Protein AF-A0A7V6I4G8-F1 (afdb_monomer)

Nearest PDB structures (foldseek):
  1b0n-assembly1_A  TM=5.705E-01  e=2.251E-01  Bacillus subtilis
  3zkc-assembly1_B  TM=7.680E-01  e=8.470E-01  Bacillus subtilis subsp. subtilis str. 168
  4yar-assembly1_A  TM=6.584E-01  e=2.531E+00  Streptomyces viridochromogenes
  3rzz-assembly1_A-2  TM=6.186E-01  e=3.788E+00  Streptomyces viridochromogenes
  3gbf-assembly1_A-2  TM=6.101E-01  e=6.363E+00  Streptomyces viridochromogenes

Foldseek 3Di:
DPDQPALLSVVVVVCVVVVHDQVRLCVLLVNDDDNQNVCNVPVVDDRDLSSVVSVCVSCVVDDQCCSHPVVPDDPVVSVVVVVVSVVVVVVVVVVVVVD

Mean predicted aligned error: 10.17 Å

Sequence (99 aa):
MNHFPGISDRVKYLMRERNLNTSQLNVRLGYVQDNKQAFLKDETLSPSTEFLGRLFKAFPEVDPSWLLFGGKREVSEVEELLKIIVAQQKTIDRLVKKI

Structure (mmCIF, N/CA/C/O backbone):
data_AF-A0A7V6I4G8-F1
#
_entry.id   AF-A0A7V6I4G8-F1
#
loop_
_atom_site.group_PDB
_atom_site.id
_atom_site.type_symbol
_atom_site.label_atom_id
_atom_site.label_alt_id
_atom_site.label_comp_id
_atom_site.label_asym_id
_atom_site.label_entity_id
_atom_site.label_seq_id
_atom_site.pdbx_PDB_ins_code
_atom_site.Cartn_x
_atom_site.Cartn_y
_atom_site.Cartn_z
_atom_site.occupancy
_atom_site.B_iso_or_equiv
_atom_site.auth_seq_id
_atom_site.auth_comp_id
_atom_site.auth_asym_id
_atom_site.auth_atom_id
_atom_site.pdbx_PDB_model_num
ATOM 1 N N . MET A 1 1 ? 11.545 -1.727 -19.496 1.00 48.16 1 MET A N 1
ATOM 2 C CA . MET A 1 1 ? 10.888 -2.201 -18.257 1.00 48.16 1 MET A CA 1
ATOM 3 C C . MET A 1 1 ? 10.685 -1.004 -17.352 1.00 48.16 1 MET A C 1
ATOM 5 O O . MET A 1 1 ? 11.664 -0.325 -17.071 1.00 48.16 1 MET A O 1
ATOM 9 N N . ASN A 1 2 ? 9.451 -0.718 -16.934 1.00 52.25 2 ASN A N 1
ATOM 10 C CA . ASN A 1 2 ? 9.201 0.325 -15.938 1.00 52.25 2 ASN A CA 1
ATOM 11 C C . ASN A 1 2 ? 9.852 -0.110 -14.620 1.00 52.25 2 ASN A C 1
ATOM 13 O O . ASN A 1 2 ? 9.498 -1.148 -14.063 1.00 52.25 2 ASN A O 1
ATOM 17 N N . HIS A 1 3 ? 10.869 0.627 -14.182 1.00 59.22 3 HIS A N 1
ATOM 18 C CA . HIS A 1 3 ? 11.578 0.348 -12.942 1.00 59.22 3 HIS A CA 1
ATOM 19 C C . HIS A 1 3 ? 10.772 0.943 -11.7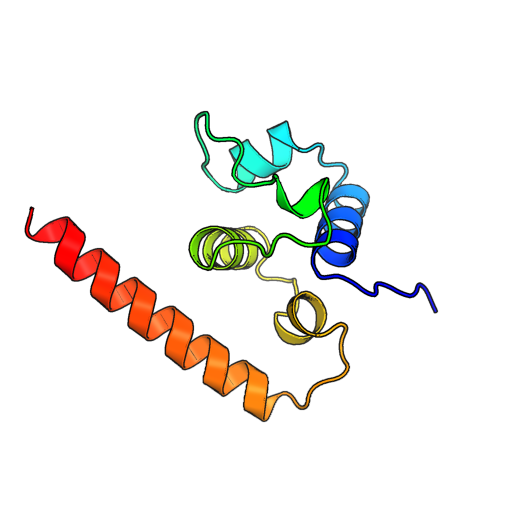87 1.00 59.22 3 HIS A C 1
ATOM 21 O O . HIS A 1 3 ? 10.582 2.155 -11.736 1.00 59.22 3 HIS A O 1
ATOM 27 N N . PHE A 1 4 ? 10.280 0.094 -10.886 1.00 70.50 4 PHE A N 1
ATOM 28 C CA . PHE A 1 4 ? 9.606 0.521 -9.660 1.00 70.50 4 PHE A CA 1
ATOM 29 C C . PHE A 1 4 ? 10.513 0.190 -8.472 1.00 70.50 4 PHE A C 1
ATOM 31 O O . PHE A 1 4 ? 10.424 -0.929 -7.954 1.00 70.50 4 PHE A O 1
ATOM 38 N N . PRO A 1 5 ? 11.434 1.091 -8.090 1.00 72.19 5 PRO A N 1
ATOM 39 C CA . PRO A 1 5 ? 12.429 0.805 -7.063 1.00 72.19 5 PRO A CA 1
ATOM 40 C C . PRO A 1 5 ? 11.767 0.583 -5.697 1.00 72.19 5 PRO A C 1
ATOM 42 O O . PRO A 1 5 ? 12.066 -0.407 -5.025 1.00 72.19 5 PRO A O 1
ATOM 45 N N . GLY A 1 6 ? 10.793 1.420 -5.325 1.00 85.12 6 GLY A N 1
ATOM 46 C CA . GLY A 1 6 ? 10.121 1.364 -4.030 1.00 85.12 6 GLY A CA 1
ATOM 47 C C . GLY A 1 6 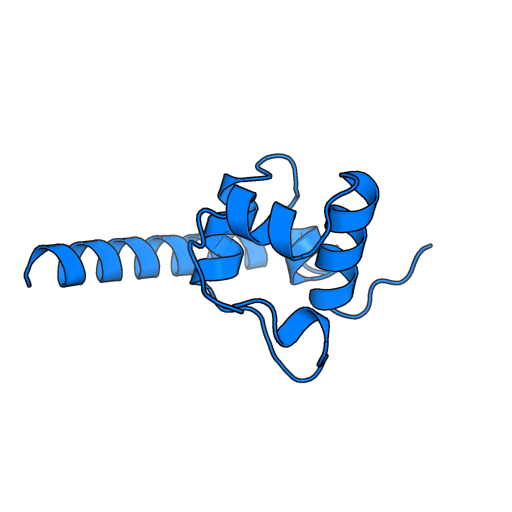? 8.741 0.708 -4.048 1.00 85.12 6 GLY A C 1
ATOM 48 O O . GLY A 1 6 ? 8.048 0.645 -5.066 1.00 85.12 6 GLY A O 1
ATOM 49 N N . ILE A 1 7 ? 8.295 0.251 -2.875 1.00 88.75 7 ILE A N 1
ATOM 50 C CA . ILE A 1 7 ? 6.898 -0.164 -2.673 1.00 88.75 7 ILE A CA 1
ATOM 51 C C . ILE A 1 7 ? 5.932 1.008 -2.885 1.00 88.75 7 ILE A C 1
ATOM 53 O O . ILE A 1 7 ? 4.841 0.819 -3.417 1.00 88.75 7 ILE A O 1
ATOM 57 N N . SER A 1 8 ? 6.359 2.227 -2.550 1.00 90.94 8 SER A N 1
ATOM 58 C CA . SER A 1 8 ? 5.646 3.472 -2.836 1.00 90.94 8 SER A CA 1
ATOM 59 C C . SER A 1 8 ? 5.349 3.625 -4.332 1.00 90.94 8 SER A C 1
ATOM 61 O O . SER A 1 8 ? 4.213 3.919 -4.696 1.00 90.94 8 SER A O 1
ATOM 63 N N . ASP A 1 9 ? 6.317 3.348 -5.208 1.00 89.81 9 ASP A N 1
ATOM 64 C CA . ASP A 1 9 ? 6.144 3.429 -6.664 1.00 89.81 9 ASP A CA 1
ATOM 65 C C . ASP A 1 9 ? 5.169 2.391 -7.197 1.00 89.81 9 ASP A C 1
ATOM 67 O O . ASP A 1 9 ? 4.359 2.687 -8.077 1.00 89.81 9 ASP A O 1
ATOM 71 N N . ARG A 1 10 ? 5.211 1.179 -6.641 1.00 91.25 10 ARG A N 1
ATOM 72 C CA . ARG A 1 10 ? 4.304 0.091 -7.025 1.00 91.25 10 ARG A CA 1
ATOM 73 C C . ARG A 1 10 ? 2.876 0.369 -6.567 1.00 91.25 10 ARG A C 1
ATOM 75 O O . ARG A 1 10 ? 1.939 0.149 -7.332 1.00 91.25 10 ARG A O 1
ATOM 82 N N . VAL A 1 11 ? 2.696 0.958 -5.384 1.00 92.38 11 VAL A N 1
ATOM 83 C CA . VAL A 1 11 ? 1.381 1.439 -4.936 1.00 92.38 11 VAL A CA 1
ATOM 84 C C . VAL A 1 11 ? 0.903 2.611 -5.801 1.00 92.38 11 VAL A C 1
ATOM 86 O O . VAL A 1 11 ? -0.240 2.598 -6.249 1.00 92.38 11 VAL A O 1
ATOM 89 N N . LYS A 1 12 ? 1.760 3.588 -6.131 1.00 91.94 12 LYS A N 1
ATOM 90 C CA . LYS A 1 12 ? 1.419 4.686 -7.061 1.00 91.94 12 LYS A CA 1
ATOM 91 C C . LYS A 1 12 ? 1.055 4.173 -8.455 1.00 91.94 12 LYS A C 1
ATOM 93 O O . LYS A 1 12 ? 0.175 4.727 -9.110 1.00 91.94 12 LYS A O 1
ATOM 98 N N . TYR A 1 13 ? 1.733 3.134 -8.937 1.00 91.94 13 TYR A N 1
ATOM 99 C CA . TYR A 1 13 ? 1.383 2.465 -10.186 1.00 91.94 13 TYR A CA 1
ATOM 100 C C . TYR A 1 13 ? -0.015 1.853 -10.102 1.00 91.94 13 TYR A C 1
ATOM 102 O O . TYR A 1 13 ? -0.860 2.185 -10.925 1.00 91.94 13 TYR A O 1
ATOM 110 N N . LEU A 1 14 ? -0.293 1.066 -9.060 1.00 92.06 14 LEU A N 1
ATOM 111 C CA . LEU A 1 14 ? -1.616 0.486 -8.829 1.00 92.06 14 LEU A CA 1
ATOM 112 C C . LEU A 1 14 ? -2.714 1.560 -8.762 1.00 92.06 14 LEU A C 1
ATOM 114 O O . LEU A 1 14 ? -3.788 1.387 -9.333 1.00 92.06 14 LEU A O 1
ATOM 118 N N . MET A 1 15 ? -2.441 2.687 -8.101 1.00 93.25 15 MET A N 1
ATOM 119 C CA . MET A 1 15 ? -3.361 3.824 -8.046 1.00 93.25 15 MET A CA 1
ATOM 120 C C . MET A 1 15 ? -3.661 4.387 -9.438 1.00 93.25 15 MET A C 1
ATOM 122 O O . MET A 1 15 ? -4.826 4.609 -9.755 1.00 93.25 15 MET A O 1
ATOM 126 N N . ARG A 1 16 ? -2.639 4.571 -10.285 1.00 93.56 16 ARG A N 1
ATOM 127 C CA . ARG A 1 16 ? -2.810 5.050 -11.667 1.00 93.56 16 ARG A CA 1
ATOM 128 C C . ARG A 1 16 ? -3.610 4.069 -12.521 1.00 93.56 16 ARG A C 1
ATOM 130 O O . ARG A 1 16 ? -4.577 4.485 -13.146 1.00 93.56 16 ARG A O 1
ATOM 137 N N . GLU A 1 17 ? -3.278 2.781 -12.468 1.00 93.25 17 GLU A N 1
ATOM 138 C CA . GLU A 1 17 ? -3.988 1.723 -13.206 1.00 93.25 17 GLU A CA 1
ATOM 139 C C . GLU A 1 17 ? -5.476 1.639 -12.839 1.00 93.25 17 GLU A C 1
ATOM 141 O O . GLU A 1 17 ? -6.310 1.224 -13.639 1.00 93.25 17 GLU A O 1
ATOM 146 N N . ARG A 1 18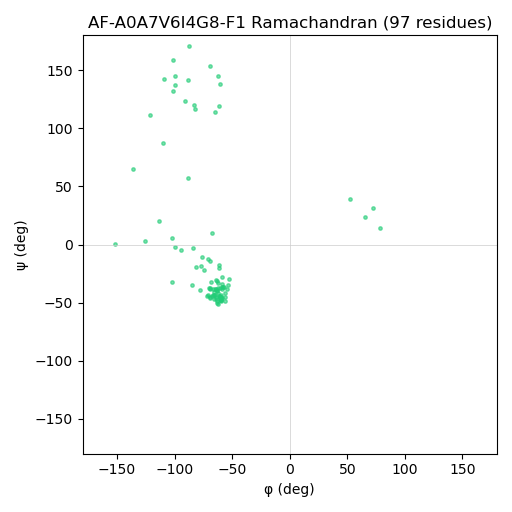 ? -5.825 2.031 -11.610 1.00 91.69 18 ARG A N 1
ATOM 147 C CA . ARG A 1 18 ? -7.204 2.021 -11.101 1.00 91.69 18 ARG A CA 1
ATOM 148 C C . ARG A 1 18 ? -7.865 3.389 -11.086 1.00 91.69 18 ARG A C 1
ATOM 150 O O . ARG A 1 18 ? -8.987 3.500 -10.597 1.00 91.69 18 ARG A O 1
ATOM 157 N N . ASN A 1 19 ? -7.192 4.403 -11.624 1.00 94.12 19 ASN A N 1
ATOM 158 C CA . ASN A 1 19 ? -7.661 5.782 -11.654 1.00 94.12 19 ASN A CA 1
ATOM 159 C C . ASN A 1 19 ? -8.071 6.301 -10.257 1.00 94.12 19 ASN A C 1
ATOM 161 O O . ASN A 1 19 ? -9.073 6.996 -10.093 1.00 94.12 19 ASN A O 1
ATOM 165 N N . LEU A 1 20 ? -7.302 5.911 -9.235 1.00 92.19 20 LEU A N 1
ATOM 166 C CA . LEU A 1 20 ? -7.524 6.257 -7.835 1.00 92.19 20 LEU A CA 1
ATOM 167 C C . LEU A 1 20 ? -6.593 7.388 -7.405 1.00 92.19 20 LEU A C 1
ATOM 169 O O . LEU A 1 20 ? -5.376 7.313 -7.567 1.00 92.19 20 LEU A O 1
ATOM 173 N N . ASN A 1 21 ? -7.152 8.394 -6.742 1.00 91.31 21 ASN A N 1
ATOM 174 C CA . ASN A 1 21 ? -6.378 9.318 -5.922 1.00 91.31 21 ASN A CA 1
ATOM 175 C C . ASN A 1 21 ? -6.214 8.788 -4.480 1.00 91.31 21 ASN A C 1
ATOM 177 O O . ASN A 1 21 ? -6.838 7.807 -4.074 1.00 91.31 21 ASN A O 1
ATOM 181 N N . THR A 1 22 ? -5.375 9.452 -3.682 1.00 88.38 22 THR A N 1
ATOM 182 C CA . THR A 1 22 ? -5.075 9.101 -2.277 1.00 88.38 22 THR A CA 1
ATOM 183 C C . THR A 1 22 ? -6.329 8.981 -1.401 1.00 88.38 22 THR A C 1
ATOM 185 O O . THR A 1 22 ? -6.410 8.086 -0.559 1.00 88.38 22 THR A O 1
ATOM 188 N N . SER A 1 23 ? -7.324 9.851 -1.607 1.00 88.00 23 SER A N 1
ATOM 189 C CA . SER A 1 23 ? -8.586 9.824 -0.854 1.00 88.00 23 SER A CA 1
ATOM 190 C C . SER A 1 23 ? -9.428 8.602 -1.225 1.00 88.00 23 SER A C 1
ATOM 192 O O . SER A 1 23 ? -9.869 7.854 -0.355 1.00 88.00 23 SER A O 1
ATOM 194 N N . GLN A 1 24 ? -9.568 8.327 -2.523 1.00 90.94 24 GLN A N 1
ATOM 195 C CA . GLN A 1 24 ? -10.291 7.156 -3.021 1.00 90.94 24 GLN A CA 1
ATOM 196 C C . GLN A 1 24 ? -9.620 5.845 -2.603 1.00 90.94 24 GLN A C 1
ATOM 198 O O . GLN A 1 24 ? -10.314 4.892 -2.250 1.00 90.94 24 GLN A O 1
ATOM 203 N N . LEU A 1 25 ? -8.283 5.800 -2.591 1.00 91.06 25 LEU A N 1
ATOM 204 C CA . LEU A 1 25 ? -7.548 4.670 -2.033 1.00 91.06 25 LEU A CA 1
ATOM 205 C C . LEU A 1 25 ? -7.882 4.499 -0.546 1.00 91.06 25 LEU A C 1
ATOM 207 O O . LEU A 1 25 ? -8.241 3.401 -0.141 1.00 91.06 25 LEU A O 1
ATOM 211 N N . ASN A 1 26 ? -7.853 5.568 0.254 1.00 89.38 26 ASN A N 1
ATOM 212 C CA . ASN A 1 26 ? -8.206 5.508 1.678 1.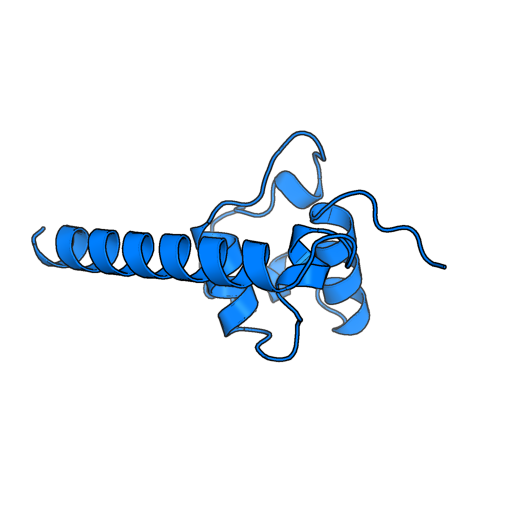00 89.38 26 ASN A CA 1
ATOM 213 C C . ASN A 1 26 ? -9.607 4.936 1.915 1.00 89.38 26 ASN A C 1
ATOM 215 O O . ASN A 1 26 ? -9.763 4.011 2.712 1.00 89.38 26 ASN A O 1
ATOM 219 N N . VAL A 1 27 ? -10.603 5.437 1.182 1.00 89.31 27 VAL A N 1
ATOM 220 C CA . VAL A 1 27 ? -11.981 4.937 1.254 1.00 89.31 27 VAL A CA 1
ATOM 221 C C . VAL A 1 27 ? -12.028 3.453 0.899 1.00 89.31 27 VAL A C 1
ATOM 223 O O . VAL A 1 27 ? -12.619 2.660 1.629 1.00 89.31 27 VAL A O 1
ATOM 226 N N . ARG A 1 28 ? -11.347 3.049 -0.178 1.00 90.50 28 ARG A N 1
ATOM 227 C CA . ARG A 1 28 ? -11.297 1.650 -0.618 1.00 90.50 28 ARG A CA 1
ATOM 228 C C . ARG A 1 28 ? -10.607 0.726 0.391 1.00 90.50 28 ARG A C 1
ATOM 230 O O . ARG A 1 28 ? -10.983 -0.436 0.501 1.00 90.50 28 ARG A O 1
ATOM 237 N N . LEU A 1 29 ? -9.638 1.238 1.148 1.00 91.00 29 LEU A N 1
ATOM 238 C CA . LEU A 1 29 ? -8.968 0.520 2.236 1.00 91.00 29 LEU A CA 1
ATOM 239 C C . LEU A 1 29 ? -9.739 0.579 3.569 1.00 91.00 29 LEU A C 1
ATOM 241 O O . LEU A 1 29 ? -9.329 -0.048 4.549 1.00 91.00 29 LEU A O 1
ATOM 245 N N . GLY A 1 30 ? -10.862 1.300 3.627 1.00 88.25 30 GLY A N 1
ATOM 246 C CA . GLY A 1 30 ? -11.675 1.450 4.832 1.00 88.25 30 GLY A CA 1
ATOM 247 C C . GLY A 1 30 ? -11.032 2.344 5.896 1.00 88.25 30 GLY A C 1
ATOM 248 O O . GLY A 1 30 ? -11.209 2.090 7.089 1.00 88.25 30 GLY A O 1
ATOM 249 N N . TYR A 1 31 ? -10.25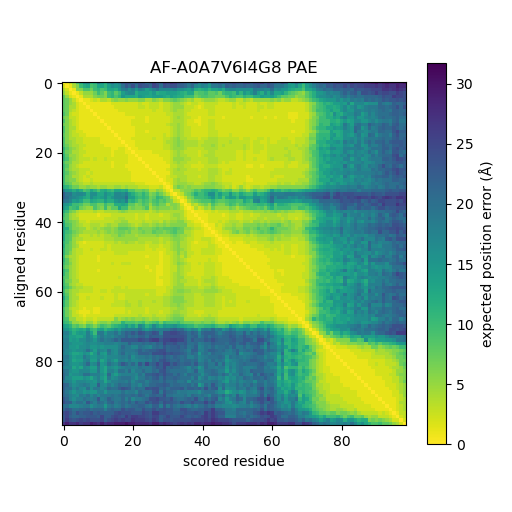5 3.348 5.483 1.00 85.94 31 TYR A N 1
ATOM 250 C CA . TYR A 1 31 ? -9.756 4.405 6.362 1.00 85.94 31 TYR A CA 1
ATOM 251 C C . TYR A 1 31 ? -10.735 5.579 6.369 1.00 85.94 31 TYR A C 1
ATOM 253 O O . TYR A 1 31 ? -11.055 6.134 5.321 1.00 85.94 31 TYR A O 1
ATOM 261 N N . VAL A 1 32 ? -11.208 5.953 7.560 1.00 70.94 32 VAL A N 1
ATOM 262 C CA . VAL A 1 32 ? -12.271 6.959 7.717 1.00 70.94 32 VAL A CA 1
ATOM 263 C C . VAL A 1 32 ? -11.712 8.386 7.727 1.00 70.94 32 VAL A C 1
ATOM 265 O O . VAL A 1 32 ? -12.347 9.271 7.167 1.00 70.94 32 VAL A O 1
ATOM 268 N N . GLN A 1 33 ? -10.518 8.626 8.289 1.00 61.22 33 GLN A N 1
ATOM 269 C CA . GLN A 1 33 ? -9.910 9.973 8.347 1.00 61.22 33 GLN A CA 1
ATOM 270 C C . GLN A 1 33 ? -8.371 9.998 8.382 1.00 61.22 33 GLN A C 1
ATOM 272 O O . GLN A 1 33 ? -7.782 11.074 8.444 1.00 61.22 33 GLN A O 1
ATOM 277 N N . ASP A 1 34 ? -7.695 8.847 8.348 1.00 59.22 34 ASP A N 1
ATOM 278 C CA . ASP A 1 34 ? -6.278 8.794 8.708 1.00 59.22 34 ASP A CA 1
ATOM 279 C C . ASP A 1 34 ? -5.344 8.787 7.486 1.00 59.22 34 ASP A C 1
ATOM 281 O O . ASP A 1 34 ? -5.570 8.096 6.486 1.00 59.22 34 ASP A O 1
ATOM 285 N N . ASN A 1 35 ? -4.264 9.565 7.560 1.00 63.22 35 ASN A N 1
ATOM 286 C CA . ASN A 1 35 ? -3.311 9.749 6.467 1.00 63.22 35 ASN A CA 1
ATOM 287 C C . ASN A 1 35 ? -2.211 8.673 6.531 1.00 63.22 35 ASN A C 1
ATOM 289 O O . ASN A 1 35 ? -1.021 8.975 6.599 1.00 63.22 35 ASN A O 1
ATOM 293 N N . LYS A 1 36 ? -2.603 7.388 6.498 1.00 67.94 36 LYS A N 1
ATOM 294 C CA . LYS A 1 36 ? -1.697 6.213 6.580 1.00 67.94 36 LYS A CA 1
ATOM 295 C C . LYS A 1 36 ? -0.773 6.033 5.360 1.00 67.94 36 LYS A C 1
ATOM 297 O O . LYS A 1 36 ? -0.118 5.008 5.207 1.00 67.94 36 LYS A O 1
ATOM 302 N N . GLN A 1 37 ? -0.730 7.026 4.480 1.00 79.44 37 GLN A N 1
ATOM 303 C CA . GLN A 1 37 ? -0.086 6.996 3.171 1.00 79.44 37 GLN A CA 1
ATOM 304 C C . GLN A 1 37 ? 1.123 7.939 3.092 1.00 79.44 37 GLN A C 1
ATOM 306 O O . GLN A 1 37 ? 1.540 8.310 1.998 1.00 79.44 37 GLN A O 1
ATOM 311 N N . ALA A 1 38 ? 1.699 8.342 4.232 1.00 82.25 38 ALA A N 1
ATOM 312 C CA . ALA A 1 38 ? 2.896 9.190 4.267 1.00 82.25 38 ALA A CA 1
ATOM 313 C C . ALA A 1 38 ? 4.053 8.602 3.432 1.00 82.25 38 ALA A C 1
ATOM 315 O O . ALA A 1 38 ? 4.732 9.339 2.723 1.00 82.25 38 ALA A O 1
ATOM 316 N N . PHE A 1 39 ? 4.173 7.270 3.402 1.00 86.56 39 PHE A N 1
ATOM 317 C CA . PHE A 1 39 ? 5.131 6.535 2.568 1.00 86.56 39 PHE A CA 1
ATOM 318 C C . PHE A 1 39 ? 4.952 6.734 1.050 1.00 86.56 39 PHE A C 1
ATOM 320 O O . PHE A 1 39 ? 5.855 6.449 0.270 1.00 86.56 39 PHE A O 1
ATOM 327 N N . LEU A 1 40 ? 3.795 7.228 0.590 1.00 86.88 40 LEU A N 1
ATOM 328 C CA . LEU A 1 40 ? 3.612 7.606 -0.814 1.00 86.88 40 LEU A CA 1
ATOM 329 C C . LEU A 1 40 ? 4.320 8.922 -1.154 1.00 86.88 40 LEU A C 1
ATOM 331 O O . LEU A 1 40 ? 4.581 9.182 -2.328 1.00 86.88 40 LEU A O 1
ATOM 335 N N . LYS A 1 41 ? 4.606 9.765 -0.160 1.00 85.44 41 LYS A N 1
ATOM 336 C CA . LYS A 1 41 ? 5.268 11.064 -0.342 1.00 85.44 41 LYS A CA 1
ATOM 337 C C . LYS A 1 41 ? 6.742 11.025 0.050 1.00 85.44 41 LYS A C 1
ATOM 339 O O . LYS A 1 41 ? 7.527 11.740 -0.556 1.00 85.44 41 LYS A O 1
ATOM 344 N N . ASP A 1 42 ? 7.085 10.198 1.029 1.00 83.50 42 ASP A N 1
ATOM 345 C CA . ASP A 1 42 ? 8.439 10.033 1.547 1.00 83.50 42 ASP A CA 1
ATOM 346 C C . ASP A 1 42 ? 8.878 8.573 1.393 1.00 83.50 42 ASP A C 1
ATOM 348 O O . ASP A 1 42 ? 8.346 7.676 2.047 1.00 83.50 42 ASP A O 1
ATOM 352 N N . GLU A 1 43 ? 9.844 8.342 0.506 1.00 77.00 43 GLU A N 1
ATOM 353 C CA . GLU A 1 43 ? 10.363 7.010 0.174 1.00 77.00 43 GLU A CA 1
ATOM 354 C C . GLU A 1 43 ? 11.200 6.387 1.298 1.00 77.00 43 GLU A C 1
ATOM 356 O O . GLU A 1 43 ? 11.471 5.188 1.261 1.00 77.00 43 GLU A O 1
ATOM 361 N N . THR A 1 44 ? 11.579 7.167 2.317 1.00 80.00 44 THR A N 1
ATOM 362 C CA . THR A 1 44 ? 12.255 6.646 3.514 1.00 80.00 44 THR A CA 1
ATOM 363 C C . THR A 1 44 ? 11.287 5.952 4.473 1.00 80.00 44 THR A C 1
ATOM 365 O O . THR A 1 44 ? 11.701 5.148 5.310 1.00 80.00 44 THR A O 1
ATOM 368 N N . LEU A 1 45 ? 9.984 6.221 4.340 1.00 82.44 45 LEU A N 1
ATOM 369 C CA . LEU A 1 45 ? 8.947 5.604 5.151 1.00 82.44 45 LEU A CA 1
ATOM 370 C C . LEU A 1 45 ? 8.467 4.302 4.508 1.00 82.44 45 LEU A C 1
ATOM 372 O O . LEU A 1 45 ? 8.285 4.195 3.297 1.00 82.44 45 LEU A O 1
ATOM 376 N N . SER A 1 46 ? 8.198 3.304 5.346 1.00 85.00 46 SER A N 1
ATOM 377 C CA . SER A 1 46 ? 7.591 2.043 4.918 1.00 85.00 46 SER A CA 1
ATOM 378 C C . SER A 1 46 ? 6.089 2.030 5.222 1.00 85.00 46 SER A C 1
ATOM 380 O O . SER A 1 46 ? 5.669 2.568 6.250 1.00 85.00 46 SER A O 1
ATOM 382 N N . PRO A 1 47 ? 5.256 1.412 4.365 1.00 88.19 47 PRO A N 1
ATOM 383 C CA . PRO A 1 47 ? 3.852 1.193 4.684 1.00 88.19 47 PRO A CA 1
ATOM 384 C C . PRO A 1 47 ? 3.716 0.288 5.909 1.00 88.19 47 PRO A C 1
ATOM 386 O O .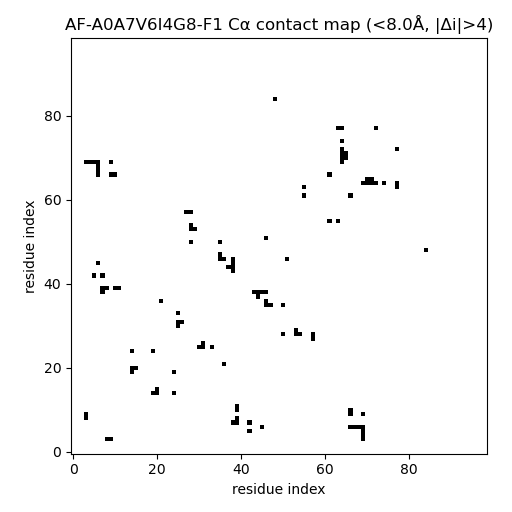 PRO A 1 47 ? 4.495 -0.646 6.100 1.00 88.19 47 PRO A O 1
ATOM 389 N N . SER A 1 48 ? 2.695 0.536 6.729 1.00 88.00 48 SER A N 1
ATOM 390 C CA . SER A 1 48 ? 2.403 -0.339 7.863 1.00 88.00 48 SER A CA 1
ATOM 391 C C . SER A 1 48 ? 1.889 -1.704 7.393 1.00 88.00 48 SER A C 1
ATOM 393 O O . SER A 1 48 ? 1.256 -1.826 6.342 1.00 88.00 48 SER A O 1
ATOM 395 N N . THR A 1 49 ? 2.088 -2.739 8.209 1.00 86.69 49 THR A N 1
ATOM 396 C CA . THR A 1 49 ? 1.531 -4.077 7.951 1.00 86.69 49 THR A CA 1
ATOM 397 C C . THR A 1 49 ? 0.007 -4.046 7.806 1.00 86.69 49 THR A C 1
ATOM 399 O O . THR A 1 49 ? -0.548 -4.735 6.954 1.00 86.69 49 THR A O 1
ATOM 402 N N . GLU A 1 50 ? -0.673 -3.201 8.587 1.00 87.06 50 GLU A N 1
ATOM 403 C CA . GLU A 1 50 ? -2.122 -2.992 8.484 1.00 87.06 50 GLU A CA 1
ATOM 404 C C . GLU A 1 50 ? -2.519 -2.454 7.101 1.00 87.06 50 GLU A C 1
ATOM 406 O O . GLU A 1 50 ? -3.462 -2.954 6.482 1.00 87.06 50 GLU A O 1
ATOM 411 N N . PHE A 1 51 ? -1.778 -1.461 6.596 1.00 90.94 51 PHE A N 1
ATOM 412 C CA . PHE A 1 51 ? -2.000 -0.908 5.264 1.00 90.94 51 PHE A CA 1
ATOM 413 C C . PHE A 1 51 ? -1.835 -1.992 4.196 1.00 90.94 51 PHE A C 1
ATOM 415 O O . PHE A 1 51 ? -2.711 -2.149 3.348 1.00 90.94 51 PHE A O 1
ATOM 422 N N . LEU A 1 52 ? -0.755 -2.778 4.268 1.00 90.62 52 LEU A N 1
ATOM 423 C CA . LEU A 1 52 ? -0.492 -3.872 3.329 1.00 90.62 52 LEU A CA 1
ATOM 424 C C . LEU A 1 52 ? -1.601 -4.930 3.365 1.00 90.62 52 LEU A C 1
ATOM 426 O O . LEU A 1 52 ? -2.097 -5.335 2.317 1.00 90.62 52 LEU A O 1
ATOM 430 N N . GLY A 1 53 ? -2.052 -5.327 4.558 1.00 89.31 53 GLY A N 1
ATOM 431 C CA . GL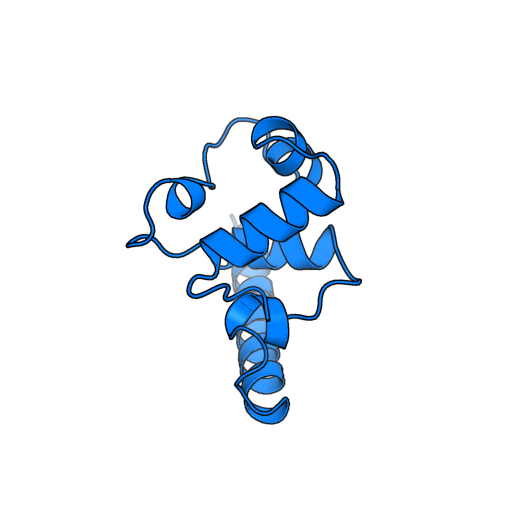Y A 1 53 ? -3.146 -6.285 4.716 1.00 89.31 53 GLY A CA 1
ATOM 432 C C . GLY A 1 53 ? -4.460 -5.791 4.102 1.00 89.31 53 GLY A C 1
ATOM 433 O O . GLY A 1 53 ? -5.127 -6.529 3.374 1.00 89.31 53 GLY A O 1
ATOM 434 N N . ARG A 1 54 ? -4.822 -4.523 4.336 1.00 91.69 54 ARG A N 1
ATOM 435 C CA . ARG A 1 54 ? -6.009 -3.906 3.718 1.00 91.69 54 ARG A CA 1
ATOM 436 C C . ARG A 1 54 ? -5.866 -3.789 2.204 1.00 91.69 54 ARG A C 1
ATOM 438 O O . ARG A 1 54 ? -6.841 -4.010 1.490 1.00 91.69 54 ARG A O 1
ATOM 445 N N . LEU A 1 55 ? -4.668 -3.476 1.716 1.00 92.31 55 LEU A N 1
ATOM 446 C CA . LEU A 1 55 ? -4.380 -3.364 0.291 1.00 92.31 55 LEU A CA 1
ATOM 447 C C . LEU A 1 55 ? -4.565 -4.711 -0.416 1.00 92.31 55 LEU A C 1
ATOM 449 O O . LEU A 1 55 ? -5.331 -4.779 -1.371 1.00 92.31 55 LEU A O 1
ATOM 453 N N . PHE A 1 56 ? -3.967 -5.791 0.092 1.00 92.06 56 PHE A N 1
ATOM 454 C CA . PHE A 1 56 ? -4.142 -7.128 -0.491 1.00 92.06 56 PHE A CA 1
ATOM 455 C C . PHE A 1 56 ? -5.589 -7.618 -0.425 1.00 92.06 56 PHE A C 1
ATOM 457 O O . PHE A 1 56 ? -6.055 -8.306 -1.327 1.00 92.06 56 PHE A O 1
ATOM 464 N N . LYS A 1 57 ? -6.342 -7.212 0.601 1.00 90.00 57 LYS A N 1
ATOM 465 C CA . LYS A 1 57 ? -7.778 -7.496 0.673 1.00 90.00 57 LYS A CA 1
ATOM 466 C C . LYS A 1 57 ? -8.591 -6.720 -0.372 1.00 90.00 57 LYS A C 1
ATOM 468 O O . LYS A 1 57 ? -9.563 -7.251 -0.899 1.00 90.00 57 LYS A O 1
ATOM 473 N N . ALA A 1 58 ? -8.232 -5.466 -0.649 1.00 91.94 58 ALA A N 1
ATOM 474 C CA . ALA A 1 58 ? -8.942 -4.598 -1.593 1.00 91.94 58 ALA A CA 1
ATOM 475 C C . ALA A 1 58 ? -8.569 -4.837 -3.070 1.00 91.94 58 ALA A C 1
ATOM 477 O O . ALA A 1 58 ? -9.319 -4.424 -3.967 1.00 91.94 58 ALA A O 1
ATOM 478 N N . PHE A 1 59 ? -7.414 -5.467 -3.297 1.00 92.00 59 PHE A N 1
ATOM 479 C CA . PHE A 1 59 ? -6.833 -5.786 -4.599 1.00 92.00 59 PHE A CA 1
ATOM 480 C C . PHE A 1 59 ? -6.292 -7.231 -4.605 1.00 92.00 59 PHE A C 1
ATOM 482 O O . PHE A 1 59 ? -5.078 -7.427 -4.684 1.00 92.00 59 PHE A O 1
ATOM 489 N N . PRO A 1 60 ? -7.163 -8.251 -4.479 1.00 89.25 60 PRO A N 1
ATOM 490 C CA . PRO A 1 60 ? -6.753 -9.660 -4.404 1.00 89.25 60 PRO A CA 1
ATOM 491 C C . PRO A 1 60 ? -6.005 -10.162 -5.650 1.00 89.25 60 PRO A C 1
ATOM 493 O O . PRO A 1 60 ? -5.292 -11.156 -5.588 1.00 89.25 60 PRO A O 1
ATOM 496 N N . GLU A 1 61 ? -6.157 -9.478 -6.779 1.00 87.88 61 GLU A N 1
ATOM 497 C CA . GLU A 1 61 ? -5.452 -9.734 -8.034 1.00 87.88 61 GLU A CA 1
ATOM 498 C C . GLU A 1 61 ? -3.994 -9.246 -8.056 1.00 87.88 61 GLU A C 1
ATOM 500 O O . GLU A 1 61 ? -3.260 -9.552 -8.995 1.00 87.88 61 GLU A O 1
ATOM 505 N N . VAL A 1 62 ? -3.566 -8.456 -7.067 1.00 88.25 62 VAL A N 1
ATOM 506 C CA . VAL A 1 62 ? -2.189 -7.957 -6.986 1.00 88.25 62 VAL A CA 1
ATOM 507 C C . VAL A 1 62 ? -1.307 -9.016 -6.343 1.00 88.25 62 VAL A C 1
ATOM 509 O O . VAL A 1 62 ? -1.505 -9.364 -5.182 1.00 88.25 62 VAL A O 1
ATOM 512 N N . ASP A 1 63 ? -0.288 -9.472 -7.075 1.00 87.00 63 ASP A N 1
ATOM 513 C CA . ASP A 1 63 ? 0.737 -10.366 -6.534 1.00 87.00 63 ASP A CA 1
ATOM 514 C C . ASP A 1 63 ? 1.495 -9.683 -5.373 1.00 87.00 63 ASP A C 1
ATOM 516 O O . ASP A 1 63 ? 2.156 -8.651 -5.580 1.00 87.00 63 ASP A O 1
ATOM 520 N N . PRO A 1 64 ? 1.443 -10.250 -4.151 1.00 87.00 64 PRO A N 1
ATOM 521 C CA . PRO A 1 64 ? 2.189 -9.732 -3.013 1.00 87.00 64 PRO A CA 1
ATOM 522 C C . PRO A 1 64 ? 3.699 -9.694 -3.243 1.00 87.00 64 PRO A C 1
ATOM 524 O O . PRO A 1 64 ? 4.358 -8.762 -2.784 1.00 87.00 64 PRO A O 1
ATOM 527 N N . SER A 1 65 ? 4.255 -10.654 -3.984 1.00 84.88 65 SER A N 1
ATOM 528 C CA . SER A 1 65 ? 5.692 -10.733 -4.279 1.00 84.88 65 SER A CA 1
ATOM 529 C C . SER A 1 65 ? 6.130 -9.559 -5.141 1.00 84.88 65 SER A C 1
ATOM 531 O O . SER A 1 65 ? 7.117 -8.876 -4.846 1.00 84.88 65 SER A O 1
ATOM 533 N N . TRP A 1 66 ? 5.358 -9.276 -6.191 1.00 87.88 66 TRP A N 1
ATOM 534 C CA . TRP A 1 66 ? 5.558 -8.099 -7.018 1.00 87.88 66 TRP A CA 1
ATOM 535 C C . TRP A 1 66 ? 5.438 -6.809 -6.204 1.00 87.88 66 TRP A C 1
ATOM 537 O O . TRP A 1 66 ? 6.328 -5.963 -6.276 1.00 87.88 66 TRP A O 1
ATOM 547 N N . LEU A 1 67 ? 4.399 -6.659 -5.380 1.00 88.94 67 LEU A N 1
ATOM 548 C CA . LEU A 1 67 ? 4.202 -5.428 -4.616 1.00 88.94 67 LEU A CA 1
ATOM 549 C C . LEU A 1 67 ? 5.310 -5.200 -3.575 1.00 88.94 67 LEU A C 1
ATOM 551 O O . LEU A 1 67 ? 5.809 -4.082 -3.430 1.00 88.94 67 LEU A O 1
ATOM 555 N N . LEU A 1 68 ? 5.718 -6.238 -2.850 1.00 86.38 68 LEU A N 1
ATOM 556 C CA . LEU A 1 68 ? 6.709 -6.112 -1.784 1.00 86.38 68 LEU A CA 1
ATOM 557 C C . LEU A 1 68 ? 8.133 -6.005 -2.341 1.00 86.38 68 LEU A C 1
ATOM 559 O O . LEU A 1 68 ? 8.913 -5.185 -1.860 1.00 86.38 68 LEU A O 1
ATOM 563 N N . PHE A 1 69 ? 8.455 -6.755 -3.399 1.00 83.69 69 PHE A N 1
ATOM 564 C CA . PHE A 1 69 ? 9.840 -6.973 -3.839 1.00 83.69 69 PHE A CA 1
ATOM 565 C C . PHE A 1 69 ? 10.105 -6.624 -5.307 1.00 83.69 69 PHE A C 1
ATOM 567 O O . PHE A 1 69 ? 11.209 -6.843 -5.803 1.00 83.69 69 PHE A O 1
ATOM 574 N N . GLY A 1 70 ? 9.114 -6.104 -6.032 1.00 78.38 70 GLY A N 1
ATOM 575 C CA . GLY A 1 70 ? 9.256 -5.761 -7.449 1.00 78.38 70 GLY A CA 1
ATOM 576 C C . GLY A 1 70 ? 9.484 -6.975 -8.352 1.00 78.38 70 GLY A C 1
ATOM 577 O O . GLY A 1 70 ? 10.073 -6.828 -9.419 1.00 78.38 70 GLY A O 1
ATOM 578 N N . GLY A 1 71 ? 9.063 -8.169 -7.916 1.00 66.06 71 GLY A N 1
ATOM 579 C CA . GLY A 1 71 ? 9.197 -9.417 -8.676 1.00 66.06 71 GLY A CA 1
ATOM 580 C C . GLY A 1 71 ? 10.596 -10.043 -8.638 1.00 66.06 71 GLY A C 1
ATOM 581 O O . GLY A 1 71 ? 10.888 -10.905 -9.458 1.00 66.06 71 GLY A O 1
ATOM 582 N N . LYS A 1 72 ? 11.475 -9.607 -7.721 1.00 56.28 72 LYS A N 1
ATOM 583 C CA . LYS A 1 72 ? 12.869 -10.082 -7.621 1.00 56.28 72 LYS A CA 1
ATOM 584 C C . LYS A 1 72 ? 13.138 -11.147 -6.545 1.00 56.28 72 LYS A C 1
ATOM 586 O O . LYS A 1 72 ? 14.281 -11.574 -6.430 1.00 56.28 72 LYS A O 1
ATOM 591 N N . ARG A 1 73 ? 12.144 -11.556 -5.746 1.00 55.34 73 ARG A N 1
ATOM 592 C CA . ARG A 1 73 ? 12.304 -12.602 -4.715 1.00 55.34 73 ARG A CA 1
ATOM 593 C C . ARG A 1 73 ? 11.587 -13.884 -5.108 1.00 55.34 73 ARG A C 1
ATOM 595 O O . ARG A 1 73 ? 10.495 -13.821 -5.668 1.00 55.34 73 ARG A O 1
ATOM 602 N N . GLU A 1 74 ? 12.204 -15.020 -4.794 1.00 57.06 74 GLU A N 1
ATOM 603 C CA . GLU A 1 74 ? 11.583 -16.331 -4.962 1.00 57.06 74 GLU A CA 1
ATOM 604 C C . GLU A 1 74 ? 10.304 -16.427 -4.116 1.00 57.06 74 GLU A C 1
ATOM 606 O O . GLU A 1 74 ? 10.252 -15.969 -2.974 1.00 57.06 74 GLU A O 1
ATOM 611 N N . VAL A 1 75 ? 9.262 -17.020 -4.704 1.00 57.22 75 VAL A N 1
ATOM 612 C CA . VAL A 1 75 ? 7.903 -17.144 -4.144 1.00 57.22 75 VAL A CA 1
ATOM 613 C C . VAL A 1 75 ? 7.899 -17.758 -2.733 1.00 57.22 75 VAL A C 1
ATOM 615 O O . VAL A 1 75 ? 7.059 -17.400 -1.908 1.00 57.22 75 VAL A O 1
ATOM 618 N N . SER A 1 76 ? 8.874 -18.615 -2.420 1.00 63.84 76 SER A N 1
ATOM 619 C CA . SER A 1 76 ? 9.022 -19.305 -1.131 1.00 63.84 76 SER A CA 1
ATOM 620 C C . SER A 1 76 ? 9.201 -18.353 0.060 1.00 63.84 76 SER A C 1
ATOM 622 O O . SER A 1 76 ? 8.510 -18.499 1.069 1.00 63.84 76 SER A O 1
ATOM 624 N N . GLU A 1 77 ? 10.060 -17.336 -0.058 1.00 67.19 77 GLU A N 1
ATOM 625 C CA . GLU A 1 77 ? 10.298 -16.358 1.016 1.00 67.19 77 GLU A CA 1
ATOM 626 C C . GLU A 1 77 ? 9.072 -15.459 1.249 1.00 67.19 77 GLU A C 1
ATOM 628 O O . GLU A 1 77 ? 8.789 -15.027 2.370 1.00 67.19 77 GLU A O 1
ATOM 633 N N . VAL A 1 78 ? 8.317 -15.173 0.185 1.00 69.12 78 VAL A N 1
ATOM 634 C CA . VAL A 1 78 ? 7.118 -14.325 0.250 1.00 69.12 78 VAL A CA 1
ATOM 635 C C . VAL A 1 78 ? 5.981 -15.053 0.956 1.00 69.12 78 VAL A C 1
ATOM 637 O O . VAL A 1 78 ? 5.327 -14.473 1.824 1.00 69.12 78 VAL A O 1
ATOM 640 N N . GLU A 1 79 ? 5.756 -16.326 0.629 1.00 73.31 79 GLU A N 1
ATOM 641 C CA . GLU A 1 79 ? 4.754 -17.153 1.303 1.00 73.31 79 GLU A CA 1
ATOM 642 C C . GLU A 1 79 ? 5.019 -17.269 2.806 1.00 73.31 79 GLU A C 1
ATOM 644 O O . GLU A 1 79 ? 4.084 -17.240 3.612 1.00 73.31 79 GLU A O 1
ATOM 649 N N . GLU A 1 80 ? 6.286 -17.374 3.200 1.00 77.81 80 GLU A N 1
ATOM 650 C CA . GLU A 1 80 ? 6.679 -17.442 4.603 1.00 77.81 80 GLU A CA 1
ATOM 651 C C . GLU A 1 80 ? 6.404 -16.123 5.340 1.00 77.81 80 GLU A C 1
ATOM 653 O O . GLU A 1 80 ? 5.775 -16.120 6.403 1.00 77.81 80 GLU A O 1
ATOM 658 N N . LEU A 1 81 ? 6.745 -14.984 4.733 1.00 79.38 81 LEU A N 1
ATOM 659 C CA . LEU A 1 81 ? 6.420 -13.665 5.284 1.00 79.38 81 LEU A CA 1
ATOM 660 C C . LEU A 1 81 ? 4.908 -13.424 5.379 1.00 79.38 81 LEU A C 1
ATOM 662 O O . LEU A 1 81 ? 4.431 -12.895 6.385 1.00 79.38 81 LEU A O 1
ATOM 666 N N . LEU A 1 82 ? 4.132 -13.848 4.379 1.00 79.31 82 LEU A N 1
ATOM 667 C CA . LEU A 1 82 ? 2.671 -13.753 4.410 1.00 79.31 82 LEU A CA 1
ATOM 668 C C . LEU A 1 82 ? 2.077 -14.578 5.557 1.00 79.31 82 LEU A C 1
ATOM 670 O O . LEU A 1 82 ? 1.190 -14.091 6.262 1.00 79.31 82 LEU A O 1
ATOM 674 N N . LYS A 1 83 ? 2.588 -15.792 5.801 1.00 80.62 83 LYS A N 1
ATOM 675 C CA . LYS A 1 83 ? 2.171 -16.620 6.947 1.00 80.62 83 LYS A CA 1
ATOM 676 C C . LYS A 1 83 ? 2.433 -15.905 8.274 1.00 80.62 83 LYS A C 1
ATOM 678 O O . LYS A 1 83 ? 1.546 -15.887 9.131 1.00 80.62 83 LYS A O 1
ATOM 683 N N . ILE A 1 84 ? 3.601 -15.277 8.425 1.00 85.44 84 ILE A N 1
ATOM 684 C CA . ILE A 1 84 ? 3.961 -14.511 9.628 1.00 85.44 84 ILE A CA 1
ATOM 685 C C . ILE A 1 84 ? 3.015 -13.319 9.814 1.00 85.44 84 ILE A C 1
ATOM 687 O O . ILE A 1 84 ? 2.447 -13.149 10.894 1.00 85.44 84 ILE A O 1
ATOM 691 N N . ILE A 1 85 ? 2.782 -12.532 8.761 1.00 84.00 85 ILE A N 1
ATOM 692 C CA . ILE A 1 85 ? 1.897 -11.358 8.802 1.00 84.00 85 ILE A CA 1
ATOM 693 C C . ILE A 1 85 ? 0.469 -11.759 9.192 1.00 84.00 85 ILE A C 1
ATOM 695 O O . ILE A 1 85 ? -0.133 -11.154 10.082 1.00 84.00 85 ILE A O 1
ATOM 699 N N . VAL A 1 86 ? -0.071 -12.817 8.582 1.00 86.81 86 VAL A N 1
ATOM 700 C CA . VAL A 1 86 ? -1.418 -13.319 8.895 1.00 86.81 86 VAL A CA 1
ATOM 701 C C . VAL A 1 86 ? -1.506 -13.810 10.343 1.00 86.81 86 VAL A C 1
ATOM 703 O O . VAL A 1 86 ? -2.512 -13.572 11.017 1.00 86.81 86 VAL A O 1
ATOM 706 N N . ALA A 1 87 ? -0.470 -14.480 10.852 1.00 86.38 87 ALA A N 1
ATOM 707 C CA . ALA A 1 87 ? -0.424 -14.939 12.239 1.00 86.38 87 ALA A CA 1
ATOM 708 C C . ALA A 1 87 ? -0.378 -13.769 13.239 1.00 86.38 87 ALA A C 1
ATOM 710 O O . ALA A 1 87 ? -1.081 -13.793 14.257 1.00 86.38 87 ALA A O 1
ATOM 711 N N . GLN A 1 88 ? 0.389 -12.720 12.932 1.00 84.38 88 GLN A N 1
ATOM 712 C CA . GLN A 1 88 ? 0.445 -11.502 13.740 1.00 84.38 88 GLN A CA 1
ATOM 713 C C . GLN A 1 88 ? -0.908 -10.785 13.765 1.00 84.38 88 GLN A C 1
ATOM 715 O O . GLN A 1 88 ? -1.394 -10.461 14.849 1.00 84.38 88 GLN A O 1
ATOM 720 N N . GLN A 1 89 ? -1.573 -10.630 12.615 1.00 86.56 89 GLN A N 1
ATOM 721 C CA . GLN A 1 89 ? -2.893 -9.996 12.554 1.00 86.56 89 GLN A CA 1
ATOM 722 C C . GLN A 1 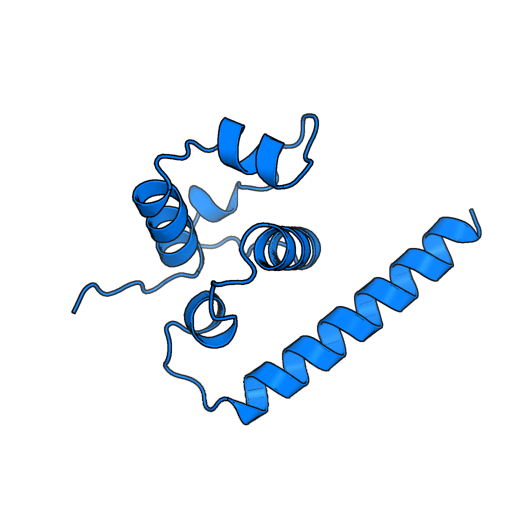89 ? -3.928 -10.755 13.395 1.00 86.56 89 GLN A C 1
ATOM 724 O O . GLN A 1 89 ? -4.628 -10.151 14.202 1.00 86.56 89 GLN A O 1
ATOM 729 N N . LYS A 1 90 ? -3.962 -12.093 13.304 1.00 86.62 90 LYS A N 1
ATOM 730 C CA . LYS A 1 90 ? -4.848 -12.924 14.143 1.00 86.62 90 LYS A CA 1
ATOM 731 C C . LYS A 1 90 ? -4.591 -12.737 15.637 1.00 86.62 90 LYS A C 1
ATOM 733 O O . LYS A 1 90 ? -5.521 -12.810 16.439 1.00 86.62 90 LYS A O 1
ATOM 738 N N . THR A 1 91 ? -3.332 -12.548 16.022 1.00 87.38 91 THR A N 1
ATOM 739 C CA . THR A 1 91 ? -2.955 -12.309 17.419 1.00 87.38 91 THR A CA 1
ATOM 740 C C . THR A 1 91 ? -3.446 -10.943 17.886 1.00 87.38 91 THR A C 1
ATOM 742 O O . THR A 1 91 ? -4.064 -10.853 18.945 1.00 87.38 91 THR A O 1
ATOM 745 N N . ILE A 1 92 ? -3.255 -9.905 17.070 1.00 89.50 92 ILE A N 1
ATOM 746 C CA . ILE A 1 92 ? -3.752 -8.551 17.337 1.00 89.50 92 ILE A CA 1
ATOM 747 C C . ILE A 1 92 ? -5.278 -8.558 17.475 1.00 89.50 92 ILE A C 1
ATOM 749 O O . ILE A 1 92 ? -5.793 -8.076 18.479 1.00 89.50 92 ILE A O 1
ATOM 753 N N . ASP A 1 93 ? -6.001 -9.183 16.543 1.00 89.19 93 ASP A N 1
ATOM 754 C CA . ASP A 1 93 ? -7.468 -9.251 16.572 1.00 89.19 93 ASP A CA 1
ATOM 755 C C . ASP A 1 93 ? -7.992 -9.905 17.864 1.00 89.19 93 ASP A C 1
ATOM 757 O O . ASP A 1 93 ? -9.010 -9.491 18.422 1.00 89.19 93 ASP A O 1
ATOM 761 N N . ARG A 1 94 ? -7.285 -10.926 18.371 1.00 88.06 94 ARG A N 1
ATOM 762 C CA . ARG A 1 94 ? -7.611 -11.579 19.650 1.00 88.06 94 ARG A CA 1
ATOM 763 C C . ARG A 1 94 ? -7.353 -10.680 20.854 1.00 88.06 94 ARG A C 1
ATOM 765 O O . ARG A 1 94 ? -8.105 -10.768 21.819 1.00 88.06 94 ARG A O 1
ATOM 772 N N . LEU A 1 95 ? -6.294 -9.875 20.824 1.00 84.12 95 LEU A N 1
ATOM 773 C CA . LEU A 1 95 ? -5.974 -8.939 21.902 1.00 84.12 95 LEU A CA 1
ATOM 774 C C . LEU A 1 95 ? -6.971 -7.778 21.931 1.00 84.12 95 LEU A C 1
ATOM 776 O O . LEU A 1 95 ? -7.480 -7.458 22.997 1.00 84.12 95 LEU A O 1
ATOM 780 N N . VAL A 1 96 ? -7.324 -7.227 20.767 1.00 82.12 96 VAL A N 1
ATOM 781 C CA . VAL A 1 96 ? -8.318 -6.149 20.640 1.00 82.12 96 VAL A CA 1
ATOM 782 C C . VAL A 1 96 ? -9.702 -6.597 21.114 1.00 82.12 96 VAL A C 1
ATOM 784 O O . VAL A 1 96 ? -10.391 -5.826 21.760 1.00 82.12 96 VAL A O 1
ATOM 787 N N . LYS A 1 97 ? -10.105 -7.852 20.865 1.00 75.62 97 LYS A N 1
ATOM 788 C CA . LYS A 1 97 ? -11.389 -8.398 21.352 1.00 75.62 97 LYS A CA 1
ATOM 789 C C . LYS A 1 97 ? -11.483 -8.608 22.869 1.00 75.62 97 LYS A C 1
ATOM 791 O O . LYS A 1 97 ? -12.572 -8.905 23.351 1.00 75.62 97 LYS A O 1
ATOM 796 N N . LYS A 1 98 ? -10.363 -8.578 23.595 1.00 58.94 98 LYS A N 1
ATOM 797 C CA . LYS A 1 98 ? -10.322 -8.784 25.054 1.00 58.94 98 LYS A CA 1
ATOM 798 C C . LYS A 1 98 ? -10.359 -7.475 25.851 1.00 58.94 98 LYS A C 1
ATOM 800 O O . LYS A 1 98 ? -10.381 -7.543 27.077 1.00 58.94 98 LYS A O 1
ATOM 805 N N . ILE A 1 99 ? -10.323 -6.338 25.162 1.00 50.69 99 ILE A N 1
ATOM 806 C CA . ILE A 1 99 ? -10.446 -4.984 25.712 1.00 50.69 99 ILE A CA 1
ATOM 807 C C . ILE A 1 99 ? -11.885 -4.528 25.475 1.00 50.69 99 ILE A C 1
ATOM 809 O O . ILE A 1 99 ? -12.456 -3.924 26.405 1.00 50.69 99 ILE A O 1
#

Solvent-accessible surface area (backbone atoms only — not comparable to full-atom values): 5959 Å² total; per-residue (Å²): 129,91,82,49,93,45,50,42,48,42,50,53,46,53,26,59,81,65,74,42,52,76,66,57,47,33,54,65,52,70,44,90,85,69,80,82,55,56,24,68,79,37,84,89,45,75,72,49,72,67,56,54,55,33,45,46,69,68,38,71,86,57,56,63,49,41,48,73,53,63,62,75,61,64,68,69,63,45,55,52,50,50,52,52,52,54,53,50,50,56,52,49,56,56,56,63,72,75,110

Radius of gyration: 14.2 Å; Cα contacts (8 Å, |Δi|>4): 60; chains: 1; bounding box: 25×30×44 Å

pLDDT: mean 82.0, std 11.58, range [48.16, 94.12]

Secondary structure (DSSP, 8-state):
-----SHHHHHHHHHHHTT--HHHHHHHTT-SS--TTGGGT-TTSPPPHHHHHHHHHH-TTS-HHHHHHTT-S-HHHHHHHHHHHHHHHHHHHHHHTT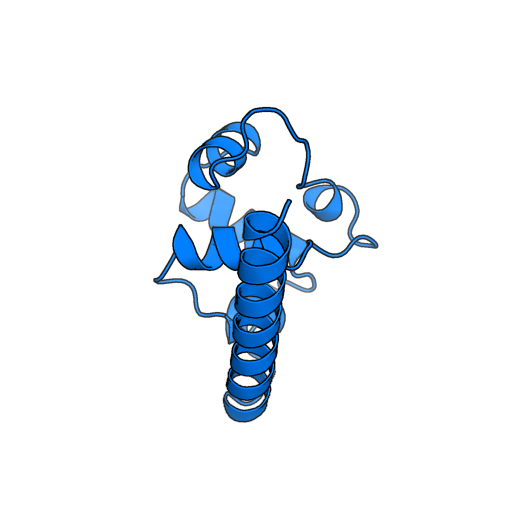-